Protein AF-A0A661STM2-F1 (afdb_monomer_lite)

Radius of gyration: 22.22 Å; chains: 1; bounding box: 42×50×79 Å

Sequence (139 aa):
MNKKRVSPLTGGNVITIPKNKRSVKMAEFGHASTANYKKTFFEAHPDLEGKVIVHHTVEQQVLTRYPGIVT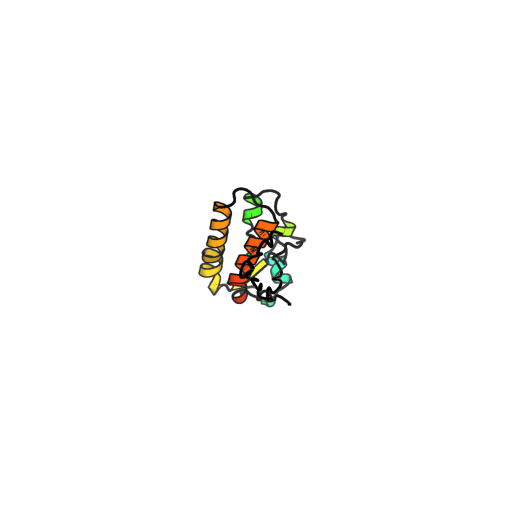EEEMHSLENLRGIPHELNSDLHLSRIRKEWNRFYKENQRVTKDQLLKKATEIDEKYTHLYKPPKEWKL

Structure (mmCIF, N/CA/C/O backbone):
data_AF-A0A661STM2-F1
#
_entry.id   AF-A0A661STM2-F1
#
loop_
_atom_site.group_PDB
_atom_site.id
_atom_site.type_symbol
_atom_site.label_atom_id
_atom_site.label_alt_id
_atom_site.label_comp_id
_atom_site.label_asym_id
_atom_site.label_entity_id
_atom_site.label_seq_id
_atom_site.pdbx_PDB_ins_code
_atom_site.Cartn_x
_atom_site.Cartn_y
_atom_site.Cartn_z
_atom_site.occupancy
_atom_site.B_iso_or_equiv
_atom_site.auth_seq_id
_atom_site.auth_comp_id
_atom_site.auth_asym_id
_atom_site.auth_atom_id
_atom_site.pdbx_PDB_model_num
ATOM 1 N N . MET A 1 1 ? 24.492 35.907 62.590 1.00 45.88 1 MET A N 1
ATOM 2 C CA . MET A 1 1 ? 24.892 36.009 61.166 1.00 45.88 1 MET A CA 1
ATOM 3 C C . MET A 1 1 ? 25.090 34.602 60.606 1.00 45.88 1 MET A C 1
ATOM 5 O O . MET A 1 1 ? 26.166 34.043 60.748 1.00 45.88 1 MET A O 1
ATOM 9 N N . ASN A 1 2 ? 24.047 34.000 60.022 1.00 36.25 2 ASN A N 1
ATOM 10 C CA . ASN A 1 2 ? 24.106 32.643 59.462 1.00 36.25 2 ASN A CA 1
ATOM 11 C C . ASN A 1 2 ? 24.351 32.704 57.951 1.00 36.25 2 ASN A C 1
ATOM 13 O O . ASN A 1 2 ? 23.435 32.993 57.184 1.00 36.25 2 ASN A O 1
ATOM 17 N N . LYS A 1 3 ? 25.578 32.402 57.514 1.00 41.72 3 LYS A N 1
ATOM 18 C CA . LYS A 1 3 ? 25.872 32.125 56.102 1.00 41.72 3 LYS A CA 1
ATOM 19 C C . LYS A 1 3 ? 25.471 30.678 55.804 1.00 41.72 3 LYS A C 1
ATOM 21 O O . LYS A 1 3 ? 26.215 29.754 56.124 1.00 41.72 3 LYS A O 1
ATOM 26 N N . LYS A 1 4 ? 24.292 30.469 55.206 1.00 44.72 4 LYS A N 1
ATOM 27 C CA . LYS A 1 4 ? 23.958 29.184 54.574 1.00 44.72 4 LYS A CA 1
ATOM 28 C C . LYS A 1 4 ? 24.894 28.990 53.377 1.00 44.72 4 LYS A C 1
ATOM 30 O O . LYS A 1 4 ? 24.862 29.779 52.437 1.00 44.72 4 LYS A O 1
ATOM 35 N N . ARG A 1 5 ? 25.739 27.956 53.431 1.00 39.66 5 ARG A N 1
ATOM 36 C CA . ARG A 1 5 ? 26.459 27.439 52.261 1.00 39.66 5 ARG A CA 1
ATOM 37 C C . ARG A 1 5 ? 25.430 26.836 51.310 1.00 39.66 5 ARG A C 1
ATOM 39 O O . ARG A 1 5 ? 24.706 25.920 51.688 1.00 39.66 5 ARG A O 1
ATOM 46 N N . VAL A 1 6 ? 25.372 27.370 50.101 1.00 43.91 6 VAL A N 1
ATOM 47 C CA . VAL A 1 6 ? 24.702 26.750 48.959 1.00 43.91 6 VAL A CA 1
ATOM 48 C C . VAL A 1 6 ? 25.690 25.760 48.348 1.00 43.91 6 VAL A C 1
ATOM 50 O O . VAL A 1 6 ? 26.775 26.150 47.921 1.00 43.91 6 VAL A O 1
ATOM 53 N N . SER A 1 7 ? 25.334 24.480 48.357 1.00 39.53 7 SER A N 1
ATOM 54 C CA . SER A 1 7 ? 26.009 23.444 47.575 1.00 39.53 7 SER A CA 1
ATOM 55 C C . SER A 1 7 ? 25.624 23.620 46.102 1.00 39.53 7 SER A C 1
ATOM 57 O O . SER A 1 7 ? 24.428 23.737 45.826 1.00 39.53 7 SER A O 1
ATOM 59 N N . PRO A 1 8 ? 26.558 23.608 45.138 1.00 40.41 8 PRO A N 1
ATOM 60 C CA . PRO A 1 8 ? 26.187 23.479 43.739 1.00 40.41 8 PRO A CA 1
ATOM 61 C C . PRO A 1 8 ? 25.788 22.022 43.491 1.00 40.41 8 PRO A C 1
ATOM 63 O O . PRO A 1 8 ? 26.616 21.118 43.607 1.00 40.41 8 PRO A O 1
ATOM 66 N N . LEU A 1 9 ? 24.512 21.791 43.178 1.00 41.31 9 LEU A N 1
ATOM 67 C CA . LEU A 1 9 ? 24.078 20.521 42.612 1.00 41.31 9 LEU A CA 1
ATOM 68 C C . LEU A 1 9 ? 24.729 20.364 41.237 1.00 41.31 9 LEU A C 1
ATOM 70 O O . LEU A 1 9 ? 24.606 21.202 40.346 1.00 41.31 9 LEU A O 1
ATOM 74 N N . THR A 1 10 ? 25.470 19.277 41.131 1.00 43.38 10 THR A N 1
ATOM 75 C CA . THR A 1 10 ? 26.183 18.775 39.970 1.00 43.38 10 THR A CA 1
ATOM 76 C C . THR A 1 10 ? 25.251 18.462 38.804 1.00 43.38 10 THR A C 1
ATOM 78 O O . THR A 1 10 ? 24.232 17.802 38.984 1.00 43.38 10 THR A O 1
ATOM 81 N N . GLY A 1 11 ? 25.690 18.845 37.602 1.00 37.81 11 GLY A N 1
ATOM 82 C CA . GLY A 1 11 ? 25.497 18.066 36.379 1.00 37.81 11 GLY A CA 1
ATOM 83 C C . GLY A 1 11 ? 24.059 17.872 35.910 1.00 37.81 11 GLY A C 1
ATOM 84 O O . GLY A 1 11 ? 23.562 16.749 35.890 1.00 37.81 11 GLY A O 1
ATOM 85 N N . GLY A 1 12 ? 23.420 18.941 35.431 1.00 33.31 12 GLY A N 1
ATOM 86 C CA . GLY A 1 12 ? 22.318 18.790 34.486 1.00 33.31 12 GLY A CA 1
ATOM 87 C C . GLY A 1 12 ? 22.856 18.147 33.209 1.00 33.31 12 GLY A C 1
ATOM 88 O O . GLY A 1 12 ? 23.590 18.782 32.455 1.00 33.31 12 GLY A O 1
ATOM 89 N N . ASN A 1 13 ? 22.533 16.874 32.995 1.00 38.31 13 ASN A N 1
ATOM 90 C CA . ASN A 1 13 ? 22.856 16.155 31.773 1.00 38.31 13 ASN A CA 1
ATOM 91 C C . ASN A 1 13 ? 22.047 16.797 30.635 1.00 38.31 13 ASN A C 1
ATOM 93 O O . ASN A 1 13 ? 20.862 16.510 30.460 1.00 38.31 13 ASN A O 1
ATOM 97 N N . VAL A 1 14 ? 22.655 17.734 29.905 1.00 43.16 14 VAL A N 1
ATOM 98 C CA . VAL A 1 14 ? 22.079 18.272 28.673 1.00 43.16 14 VAL A CA 1
ATOM 99 C C . VAL A 1 14 ? 22.146 17.141 27.660 1.00 43.16 14 VAL A C 1
ATOM 101 O O . VAL A 1 14 ? 23.182 16.909 27.043 1.00 43.16 14 VAL A O 1
ATOM 104 N N . ILE A 1 15 ? 21.051 16.395 27.525 1.00 44.66 15 ILE A N 1
ATOM 105 C CA . ILE A 1 15 ? 20.893 15.442 26.431 1.00 44.66 15 ILE A CA 1
ATOM 106 C C . ILE A 1 15 ? 20.836 16.279 25.153 1.00 44.66 15 ILE A C 1
ATOM 108 O O . ILE A 1 15 ? 19.803 16.842 24.792 1.00 44.66 15 ILE A O 1
ATOM 112 N N . THR A 1 16 ? 21.974 16.404 24.482 1.00 43.69 16 THR A N 1
ATOM 113 C CA . THR A 1 16 ? 22.063 16.909 23.119 1.00 43.69 16 THR A CA 1
ATOM 114 C C . THR A 1 16 ? 21.296 15.947 22.219 1.00 43.69 16 THR A C 1
ATOM 116 O O . THR A 1 16 ? 21.785 14.887 21.843 1.00 43.69 16 THR A O 1
ATOM 119 N N . ILE A 1 17 ? 20.054 16.306 21.887 1.00 48.38 17 ILE A N 1
ATOM 120 C CA . ILE A 1 17 ? 19.277 15.610 20.860 1.00 48.38 17 ILE A CA 1
ATOM 121 C C . ILE A 1 17 ? 20.064 15.750 19.547 1.00 48.38 17 ILE A C 1
ATOM 123 O O . ILE A 1 17 ? 20.292 16.883 19.107 1.00 48.38 17 ILE A O 1
ATOM 127 N N . PRO A 1 18 ? 20.512 14.652 18.911 1.00 43.09 18 PRO A N 1
ATOM 128 C CA . PRO A 1 18 ? 21.242 14.746 17.656 1.00 43.09 18 PRO A CA 1
ATOM 129 C C . PRO A 1 18 ? 20.365 15.431 16.598 1.00 43.09 18 PRO A C 1
ATOM 131 O O . PRO A 1 18 ? 19.248 14.997 16.306 1.00 43.09 18 PRO A O 1
ATOM 134 N N . LYS A 1 19 ? 20.886 16.524 16.028 1.00 46.22 19 LYS A N 1
ATOM 135 C CA . LYS A 1 19 ? 20.265 17.348 14.979 1.00 46.22 19 LYS A CA 1
ATOM 136 C C . LYS A 1 19 ? 20.272 16.645 13.616 1.00 46.22 19 LYS A C 1
ATOM 138 O O . LYS A 1 19 ? 20.834 17.161 12.658 1.00 46.22 19 LYS A O 1
ATOM 143 N N . ASN A 1 20 ? 19.674 15.462 13.519 1.00 48.44 20 ASN A N 1
ATOM 144 C CA . ASN A 1 20 ? 19.443 14.843 12.217 1.00 48.44 20 ASN A CA 1
ATOM 145 C C . ASN A 1 20 ? 18.205 13.940 12.213 1.00 48.44 20 ASN A C 1
ATOM 147 O O . ASN A 1 20 ? 18.276 12.752 11.914 1.00 48.44 20 ASN A O 1
ATOM 151 N N . LYS A 1 21 ? 17.041 14.503 12.552 1.00 49.78 21 LYS A N 1
ATOM 152 C CA . LYS A 1 21 ? 15.776 13.922 12.096 1.00 49.78 21 LYS A CA 1
ATOM 153 C C . LYS A 1 21 ? 15.524 14.473 10.699 1.00 49.78 21 LYS A C 1
ATOM 155 O O . LYS A 1 21 ? 15.017 15.582 10.572 1.00 49.78 21 LYS A O 1
ATOM 160 N N . ARG A 1 22 ? 15.892 13.720 9.658 1.00 55.41 22 ARG A N 1
ATOM 161 C CA . ARG A 1 22 ? 15.272 13.932 8.342 1.00 55.41 22 ARG A CA 1
ATOM 162 C C . ARG A 1 22 ? 13.761 13.881 8.572 1.00 55.41 22 ARG A C 1
ATOM 164 O O . ARG A 1 22 ? 13.284 12.931 9.192 1.00 55.41 22 ARG A O 1
ATOM 171 N N . SER A 1 23 ? 13.026 14.908 8.156 1.00 59.19 23 SER A N 1
ATOM 172 C CA . SER A 1 23 ? 11.566 14.860 8.141 1.00 59.19 23 SER A CA 1
ATOM 173 C C . SER A 1 23 ? 11.166 13.787 7.138 1.00 59.19 23 SER A C 1
ATOM 175 O O . SER A 1 23 ? 11.175 14.030 5.933 1.00 59.19 23 SER A O 1
ATOM 177 N N . VAL A 1 24 ? 10.905 12.568 7.610 1.00 63.38 24 VAL A N 1
ATOM 178 C CA . VAL A 1 24 ? 10.411 11.525 6.718 1.00 63.38 24 VAL A CA 1
ATOM 179 C C . VAL A 1 24 ? 9.029 11.955 6.252 1.00 63.38 24 VAL A C 1
ATOM 181 O O . VAL A 1 24 ? 8.141 12.197 7.072 1.00 63.38 24 VAL A O 1
ATOM 184 N N . LYS A 1 25 ? 8.856 12.088 4.934 1.00 81.06 25 LYS A N 1
ATOM 185 C CA . LYS A 1 25 ? 7.533 12.315 4.360 1.00 81.06 25 LYS A CA 1
ATOM 186 C C . LYS A 1 25 ? 6.676 11.087 4.670 1.00 81.06 25 LYS A C 1
ATOM 188 O O . LYS A 1 25 ? 6.985 9.981 4.218 1.00 81.06 25 LYS A O 1
ATOM 193 N N . MET A 1 26 ? 5.626 11.295 5.457 1.00 89.62 26 MET A N 1
ATOM 194 C CA . MET A 1 26 ? 4.678 10.250 5.830 1.00 89.62 26 MET A CA 1
ATOM 195 C C . MET A 1 26 ? 3.956 9.702 4.592 1.00 89.62 26 MET A C 1
ATOM 197 O O . MET A 1 26 ? 3.826 10.392 3.579 1.00 89.62 26 MET A O 1
ATOM 201 N N . ALA A 1 27 ? 3.492 8.453 4.664 1.00 93.69 27 ALA A N 1
ATOM 202 C CA . ALA A 1 27 ? 2.487 7.959 3.737 1.00 93.69 27 ALA A CA 1
ATOM 203 C C . ALA A 1 27 ? 1.232 8.836 3.824 1.00 93.69 27 ALA A C 1
ATOM 205 O O . ALA A 1 27 ? 0.885 9.344 4.891 1.00 93.69 27 ALA A O 1
ATOM 206 N N . GLU A 1 28 ? 0.562 8.995 2.693 1.00 95.81 28 GLU A N 1
ATOM 207 C CA . GLU A 1 28 ? -0.629 9.819 2.550 1.00 95.81 28 GLU A CA 1
ATOM 208 C C . GLU A 1 28 ? -1.642 9.078 1.680 1.00 95.81 28 GLU A C 1
ATOM 210 O O . GLU A 1 28 ? -1.266 8.239 0.856 1.00 95.81 28 GLU A O 1
ATOM 215 N N . PHE A 1 29 ? -2.919 9.380 1.888 1.00 97.50 29 PHE A N 1
ATOM 216 C CA . PHE A 1 29 ? -3.949 9.085 0.905 1.00 97.50 29 PHE A CA 1
ATOM 217 C C . PHE A 1 29 ? -4.075 10.287 -0.023 1.00 97.50 29 PHE A C 1
ATOM 219 O O . PHE A 1 29 ? -3.984 11.430 0.425 1.00 97.50 29 PHE A O 1
ATOM 226 N N . GLY A 1 30 ? -4.303 10.020 -1.299 1.00 97.12 30 GLY A N 1
ATOM 227 C CA . GLY A 1 30 ? -4.790 11.014 -2.243 1.00 97.12 30 GLY A CA 1
ATOM 228 C C . GLY A 1 30 ? -6.216 10.683 -2.647 1.00 97.12 30 GLY A C 1
ATOM 229 O O . GLY A 1 30 ? -7.030 10.256 -1.829 1.00 97.12 30 GLY A O 1
ATOM 230 N N . HIS A 1 31 ? -6.512 10.865 -3.927 1.00 97.81 31 HIS A N 1
ATOM 231 C CA . HIS A 1 31 ? -7.843 10.644 -4.471 1.00 97.81 31 HIS A CA 1
ATOM 232 C C . HIS A 1 31 ? -7.768 9.904 -5.807 1.00 97.81 31 HIS A C 1
ATOM 234 O O . HIS A 1 31 ? -7.084 10.350 -6.728 1.00 97.81 31 HIS A O 1
ATOM 240 N N . ALA A 1 32 ? -8.486 8.787 -5.925 1.00 97.25 32 ALA A N 1
ATOM 241 C CA . ALA A 1 32 ? -8.715 8.104 -7.192 1.00 97.25 32 ALA A CA 1
ATOM 242 C C . ALA A 1 32 ? -10.120 8.378 -7.729 1.00 97.25 32 ALA A C 1
ATOM 244 O O . ALA A 1 32 ? -11.106 8.297 -7.006 1.00 97.25 32 ALA A O 1
ATOM 245 N N . SER A 1 33 ? -10.214 8.592 -9.040 1.00 95.25 33 SER A N 1
ATOM 246 C CA . SER A 1 33 ? -11.484 8.695 -9.770 1.00 95.25 33 SER A CA 1
ATOM 247 C C . SER A 1 33 ? -12.085 7.331 -10.143 1.00 95.25 33 SER A C 1
ATOM 249 O O . SER A 1 33 ? -13.118 7.263 -10.807 1.00 95.25 33 SER A O 1
ATOM 251 N N . THR A 1 34 ? -11.423 6.231 -9.775 1.00 96.19 34 THR A N 1
ATOM 252 C CA . THR A 1 34 ? -11.819 4.864 -10.124 1.00 96.19 34 THR A CA 1
ATOM 253 C C . THR A 1 34 ? -11.369 3.861 -9.067 1.00 96.19 34 THR A C 1
ATOM 255 O O . THR A 1 34 ? -10.288 3.986 -8.495 1.00 96.19 34 THR A O 1
ATOM 258 N N . ALA A 1 35 ? -12.163 2.807 -8.867 1.00 95.62 35 ALA A N 1
ATOM 259 C CA . ALA A 1 35 ? -11.788 1.665 -8.033 1.00 95.62 35 ALA A CA 1
ATOM 260 C C . ALA A 1 35 ? -10.773 0.722 -8.716 1.00 95.62 35 ALA A C 1
ATOM 262 O O . ALA A 1 35 ? -10.196 -0.168 -8.083 1.00 95.62 35 ALA A O 1
ATOM 263 N N . ASN A 1 36 ? -10.519 0.896 -10.021 1.00 97.69 36 ASN A N 1
ATOM 264 C CA . ASN A 1 36 ? -9.518 0.109 -10.736 1.00 97.69 36 ASN A CA 1
ATOM 265 C C . ASN A 1 36 ? -8.101 0.612 -10.421 1.00 97.69 36 ASN A C 1
ATOM 267 O O . ASN A 1 36 ? -7.467 1.298 -11.216 1.00 97.69 36 ASN A O 1
ATOM 271 N N . TYR A 1 37 ? -7.586 0.221 -9.259 1.00 97.81 37 TYR A N 1
ATOM 272 C CA . TYR A 1 37 ? -6.259 0.619 -8.784 1.00 97.81 37 TYR A CA 1
ATOM 273 C C . TYR A 1 37 ? -5.111 0.221 -9.721 1.00 97.81 37 TYR A C 1
ATOM 275 O O . TYR A 1 37 ? -4.107 0.923 -9.792 1.00 97.81 37 TYR A O 1
ATOM 283 N N . LYS A 1 38 ? -5.240 -0.890 -10.462 1.00 98.12 38 LYS A N 1
ATOM 284 C CA . LYS A 1 38 ? -4.231 -1.274 -11.460 1.00 98.12 38 LYS A CA 1
ATOM 285 C C . LYS A 1 38 ? -4.178 -0.253 -12.585 1.00 98.12 38 LYS A C 1
ATOM 287 O O . LYS A 1 38 ? -3.086 0.145 -12.966 1.00 98.12 38 LYS A O 1
ATOM 292 N N . LYS A 1 39 ? -5.342 0.199 -13.062 1.00 97.44 39 LYS A N 1
ATOM 293 C CA . LYS A 1 39 ? -5.430 1.292 -14.033 1.00 97.44 39 LYS A CA 1
ATOM 294 C C . LYS A 1 39 ? -4.785 2.560 -13.469 1.00 97.44 39 LYS A C 1
ATOM 296 O O . LYS A 1 39 ? -3.875 3.071 -14.105 1.00 97.44 39 LYS A O 1
ATOM 301 N N . THR A 1 40 ? -5.152 2.983 -12.253 1.00 97.62 40 THR A N 1
ATOM 302 C CA . THR A 1 40 ? -4.532 4.146 -11.584 1.00 97.62 40 THR A CA 1
ATOM 303 C C . THR A 1 40 ? -3.003 4.047 -11.552 1.00 97.62 40 THR A C 1
ATOM 305 O O . THR A 1 40 ? -2.307 5.008 -11.868 1.00 97.62 40 THR A O 1
ATOM 308 N N . PHE A 1 41 ? -2.462 2.879 -11.191 1.00 98.06 41 PHE A N 1
ATOM 309 C CA . PHE A 1 41 ? -1.018 2.678 -11.091 1.00 98.06 41 PHE A CA 1
ATOM 310 C C . PHE A 1 41 ? -0.323 2.641 -12.457 1.00 98.06 41 PHE A C 1
ATOM 312 O O . PHE A 1 41 ? 0.689 3.312 -12.641 1.00 98.06 41 PHE A O 1
ATOM 319 N N . PHE A 1 42 ? -0.838 1.867 -13.415 1.00 98.00 42 PHE A N 1
ATOM 320 C CA . PHE A 1 42 ? -0.192 1.692 -14.718 1.00 98.00 42 PHE A CA 1
ATOM 321 C C . PHE A 1 42 ? -0.398 2.884 -15.661 1.00 98.00 42 PHE A C 1
ATOM 323 O O . PHE A 1 42 ? 0.431 3.092 -16.535 1.00 98.00 42 PHE A O 1
ATOM 330 N N . GLU A 1 43 ? -1.408 3.734 -15.457 1.00 97.12 43 GLU A N 1
ATOM 331 C CA . GLU A 1 43 ? -1.473 5.039 -16.136 1.00 97.12 43 GLU A CA 1
ATOM 332 C C . GLU A 1 43 ? -0.328 5.966 -15.693 1.00 97.12 43 GLU A C 1
ATOM 334 O O . GLU A 1 43 ? 0.230 6.691 -16.515 1.00 97.12 43 GLU A O 1
ATOM 339 N N . ALA A 1 44 ? 0.062 5.915 -14.414 1.00 96.75 44 ALA A N 1
ATOM 340 C CA . ALA A 1 44 ? 1.186 6.689 -13.883 1.00 96.75 44 ALA A CA 1
ATOM 341 C C . ALA A 1 44 ? 2.558 6.047 -14.168 1.00 96.75 44 ALA A C 1
ATOM 343 O O . ALA A 1 44 ? 3.563 6.752 -14.286 1.00 96.75 44 ALA A O 1
ATOM 344 N N . HIS A 1 45 ? 2.608 4.716 -14.269 1.00 96.75 45 HIS A N 1
ATOM 345 C CA . HIS A 1 45 ? 3.829 3.925 -14.450 1.00 96.75 45 HIS A CA 1
ATOM 346 C C . HIS A 1 45 ? 3.662 2.849 -15.541 1.00 96.75 45 HIS A C 1
ATOM 348 O O . HIS A 1 45 ? 3.735 1.649 -15.246 1.00 96.75 45 HIS A O 1
ATOM 354 N N . PRO A 1 46 ? 3.423 3.243 -16.806 1.00 97.75 46 PRO A N 1
ATOM 355 C CA . PRO A 1 46 ? 3.101 2.303 -17.883 1.00 97.75 46 PRO A CA 1
ATOM 356 C C . PRO A 1 46 ? 4.245 1.333 -18.195 1.00 97.75 46 PRO A C 1
ATOM 358 O O . PRO A 1 46 ? 4.021 0.196 -18.602 1.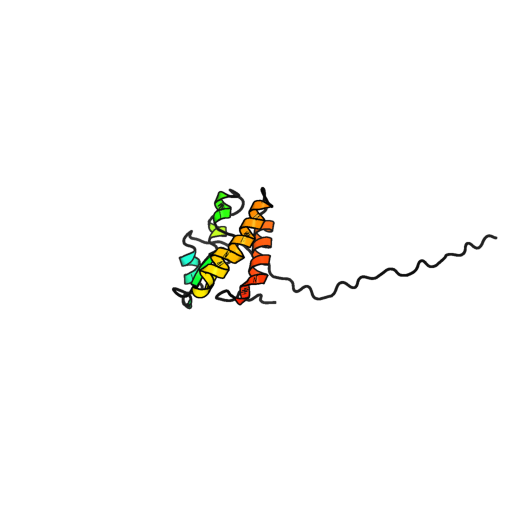00 97.75 46 PRO A O 1
ATOM 361 N N . ASP A 1 47 ? 5.491 1.736 -17.951 1.00 97.69 47 ASP A N 1
ATOM 362 C CA . ASP A 1 47 ? 6.680 0.914 -18.172 1.00 97.69 47 ASP A CA 1
ATOM 363 C C . ASP A 1 47 ? 6.792 -0.284 -17.214 1.00 97.69 47 ASP A C 1
ATOM 365 O O . ASP A 1 47 ? 7.585 -1.197 -17.470 1.00 97.69 47 ASP A O 1
ATOM 369 N N . LEU A 1 48 ? 6.011 -0.302 -16.129 1.00 97.75 48 LEU A N 1
ATOM 370 C CA . LEU A 1 48 ? 5.999 -1.370 -15.129 1.00 97.75 48 LEU A CA 1
ATOM 371 C C . LEU A 1 48 ? 4.909 -2.422 -15.363 1.00 97.75 48 LEU A C 1
ATOM 373 O O . LEU A 1 48 ? 4.875 -3.428 -14.646 1.00 97.75 48 LEU A O 1
ATOM 377 N N . GLU A 1 49 ? 4.033 -2.229 -16.348 1.00 97.69 49 GLU A N 1
ATOM 378 C CA . GLU A 1 49 ? 2.983 -3.196 -16.656 1.00 97.69 49 GLU A CA 1
ATOM 379 C C . GLU A 1 49 ? 3.579 -4.563 -17.035 1.00 97.69 49 GLU A C 1
ATOM 381 O O . GLU A 1 49 ? 4.552 -4.670 -17.782 1.00 97.69 49 GLU A O 1
ATOM 386 N N . GLY A 1 50 ? 3.046 -5.627 -16.426 1.00 97.44 50 GLY A N 1
ATOM 387 C CA . GLY A 1 50 ? 3.559 -6.995 -16.570 1.00 97.44 50 GLY A CA 1
ATOM 388 C C . GLY A 1 50 ? 4.884 -7.290 -15.849 1.00 97.44 50 GLY A C 1
ATOM 389 O O . GLY A 1 50 ? 5.372 -8.415 -15.932 1.00 97.44 50 GLY A O 1
ATOM 390 N N . LYS A 1 51 ? 5.475 -6.316 -15.143 1.00 97.88 51 LYS A N 1
ATOM 391 C CA . LYS A 1 51 ? 6.738 -6.485 -14.394 1.00 97.88 51 LYS A CA 1
ATOM 392 C C . LYS A 1 51 ? 6.541 -6.509 -12.880 1.00 97.88 51 LYS A C 1
ATOM 394 O O . LYS A 1 51 ? 7.408 -6.997 -12.153 1.00 97.88 51 LYS A O 1
ATOM 399 N N . VAL A 1 52 ? 5.420 -5.979 -12.398 1.00 98.31 52 VAL A N 1
ATOM 400 C CA . VAL A 1 52 ? 5.135 -5.829 -10.970 1.00 98.31 52 VAL A CA 1
ATOM 401 C C . VAL A 1 52 ? 3.718 -6.266 -10.616 1.00 98.31 52 VAL A C 1
ATOM 403 O O . VAL A 1 52 ? 2.786 -6.190 -11.417 1.00 98.31 52 VAL A O 1
ATOM 406 N N . ILE A 1 53 ? 3.537 -6.641 -9.355 1.00 97.94 53 ILE A N 1
ATOM 407 C CA . ILE A 1 53 ? 2.235 -6.679 -8.699 1.00 97.94 53 ILE A CA 1
ATOM 408 C C . ILE A 1 53 ? 1.985 -5.318 -8.054 1.00 97.94 53 ILE A C 1
ATOM 410 O O . ILE A 1 53 ? 2.815 -4.827 -7.289 1.00 97.94 53 ILE A O 1
ATOM 414 N N . VAL A 1 54 ? 0.827 -4.724 -8.340 1.00 97.81 54 VAL A N 1
ATOM 415 C CA . VAL A 1 54 ? 0.390 -3.492 -7.677 1.00 97.81 54 VAL A CA 1
ATOM 416 C C . VAL A 1 54 ? -0.090 -3.831 -6.267 1.00 97.81 54 VAL A C 1
ATOM 418 O O . VAL A 1 54 ? -0.997 -4.648 -6.091 1.00 97.81 54 VAL A O 1
ATOM 421 N N . HIS A 1 55 ? 0.534 -3.206 -5.278 1.00 97.31 55 HIS A N 1
ATOM 422 C CA . HIS A 1 55 ? 0.313 -3.405 -3.854 1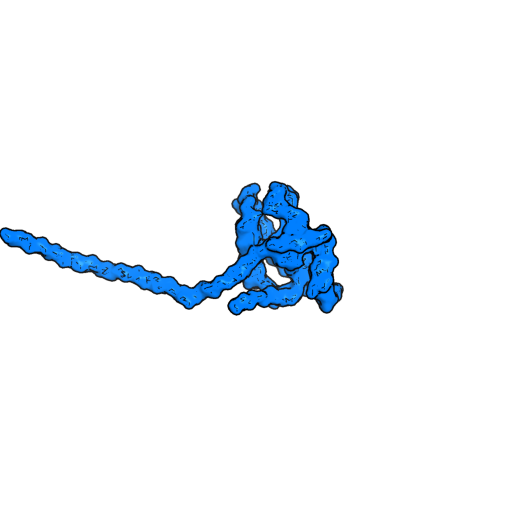.00 97.31 55 HIS A CA 1
ATOM 423 C C . HIS A 1 55 ? -0.226 -2.128 -3.208 1.00 97.31 55 HIS A C 1
ATOM 425 O O . HIS A 1 55 ? 0.301 -1.042 -3.441 1.00 97.31 55 HIS A O 1
ATOM 431 N N . HIS A 1 56 ? -1.239 -2.275 -2.358 1.00 98.00 56 HIS A N 1
ATOM 432 C CA . HIS A 1 56 ? -1.760 -1.204 -1.515 1.00 98.00 56 HIS A CA 1
ATOM 433 C C . HIS A 1 56 ? -0.940 -1.054 -0.237 1.00 98.00 56 HIS A C 1
ATOM 435 O O . HIS A 1 56 ? -0.911 -1.984 0.568 1.00 98.00 56 HIS A O 1
ATOM 441 N N . THR A 1 57 ? -0.332 0.112 -0.008 1.00 95.94 57 THR A N 1
ATOM 442 C CA . THR A 1 57 ? 0.490 0.343 1.188 1.00 95.94 57 THR A CA 1
ATOM 443 C C . THR A 1 57 ? -0.298 0.233 2.475 1.00 95.94 57 THR A C 1
ATOM 445 O O . THR A 1 57 ? 0.114 -0.515 3.356 1.00 95.94 57 THR A O 1
ATOM 448 N N . VAL A 1 58 ? -1.436 0.920 2.575 1.00 98.44 58 VAL A N 1
ATOM 449 C CA . VAL A 1 58 ? -2.507 0.578 3.512 1.00 98.44 58 VAL A CA 1
ATOM 450 C C . VAL A 1 58 ? -3.381 -0.466 2.834 1.00 98.44 58 VAL A C 1
ATOM 452 O O . VAL A 1 58 ? -4.004 -0.167 1.820 1.00 98.44 58 VAL A O 1
ATOM 455 N N . GLU A 1 59 ? -3.426 -1.684 3.379 1.00 98.12 59 GLU A N 1
ATOM 456 C CA . GLU A 1 59 ? -4.084 -2.812 2.713 1.00 98.12 59 GLU A CA 1
ATOM 457 C C . GLU A 1 59 ? -5.594 -2.595 2.522 1.00 98.12 59 GLU A C 1
ATOM 459 O O . GLU A 1 59 ? -6.306 -2.160 3.431 1.00 98.12 59 GLU A O 1
ATOM 464 N N . GLN A 1 60 ? -6.104 -3.034 1.369 1.00 98.00 60 GLN A N 1
ATOM 465 C CA . GLN A 1 60 ? -7.520 -2.955 0.993 1.00 98.00 60 GLN A CA 1
ATOM 466 C C . GLN A 1 60 ? -8.484 -3.523 2.044 1.00 98.00 60 GLN A C 1
ATOM 468 O O . GLN A 1 60 ? -9.604 -3.036 2.194 1.00 98.00 60 GLN A O 1
ATOM 473 N N . GLN A 1 61 ? -8.045 -4.504 2.840 1.00 97.44 61 GLN A N 1
ATOM 474 C CA . GLN A 1 61 ? -8.860 -5.072 3.915 1.00 97.44 61 GLN A CA 1
ATOM 475 C C . GLN A 1 61 ? -9.269 -4.060 4.996 1.00 97.44 61 GLN A C 1
ATOM 477 O O . GLN A 1 61 ? -10.211 -4.334 5.736 1.00 97.44 61 GLN A O 1
ATOM 482 N N . VAL A 1 62 ? -8.637 -2.884 5.077 1.00 98.19 62 VAL A N 1
ATOM 483 C CA . VAL A 1 62 ? -9.072 -1.791 5.961 1.00 98.19 62 VAL A CA 1
ATOM 484 C C . VAL A 1 62 ? -10.519 -1.374 5.698 1.00 98.19 62 VAL A C 1
ATOM 486 O O . VAL A 1 62 ? -11.228 -1.123 6.668 1.00 98.19 62 VAL A O 1
ATOM 489 N N . LEU A 1 63 ? -10.985 -1.388 4.441 1.00 98.19 63 LEU A N 1
ATOM 490 C CA . LEU A 1 63 ? -12.368 -1.023 4.091 1.00 98.19 63 LEU A CA 1
ATOM 491 C C . LEU A 1 63 ? -13.406 -1.879 4.834 1.00 98.19 63 LEU A C 1
ATOM 493 O O . LEU A 1 63 ? -14.476 -1.399 5.195 1.00 98.19 63 LEU A O 1
ATOM 497 N N . THR A 1 64 ? -13.067 -3.142 5.101 1.00 97.81 64 THR A N 1
ATOM 498 C CA . THR A 1 64 ? -13.950 -4.086 5.806 1.00 97.81 64 THR A CA 1
ATOM 499 C C . THR A 1 64 ? -13.629 -4.194 7.294 1.00 97.81 64 THR A C 1
ATOM 501 O O . THR A 1 64 ? -14.537 -4.320 8.111 1.00 97.81 64 THR A O 1
ATOM 504 N N . ARG A 1 65 ? -12.346 -4.127 7.676 1.00 97.56 65 ARG A N 1
ATOM 505 C CA . ARG A 1 65 ? -11.906 -4.242 9.077 1.00 97.56 65 ARG A CA 1
ATOM 506 C C . ARG A 1 65 ? -12.226 -3.010 9.911 1.00 97.56 65 ARG A C 1
ATOM 508 O O . ARG A 1 65 ? -12.513 -3.153 11.096 1.00 97.56 65 ARG A O 1
ATOM 515 N N . TYR A 1 66 ? -12.160 -1.825 9.308 1.00 97.69 66 TYR A N 1
ATOM 516 C CA . TYR A 1 66 ? -12.409 -0.545 9.968 1.00 97.69 66 TYR A CA 1
ATOM 517 C C . TYR A 1 66 ? -13.329 0.323 9.096 1.00 97.69 66 TYR A C 1
ATOM 519 O O . TYR A 1 66 ? -12.870 1.299 8.492 1.00 97.69 66 TYR A O 1
ATOM 527 N N . PRO A 1 67 ? -14.623 -0.035 8.994 1.00 97.81 67 PRO A N 1
ATOM 528 C CA . PRO A 1 67 ? -15.554 0.649 8.106 1.00 97.81 67 PRO A CA 1
ATOM 529 C C . PRO A 1 67 ? -15.612 2.155 8.383 1.00 97.81 67 PRO A C 1
ATOM 531 O O . PRO A 1 67 ? -15.701 2.580 9.535 1.00 97.81 67 PRO A O 1
ATOM 534 N N . GLY A 1 68 ? -15.558 2.960 7.321 1.00 97.31 68 GLY A N 1
ATOM 535 C CA . GLY A 1 68 ? -15.659 4.422 7.394 1.00 97.31 68 GLY A CA 1
ATOM 536 C C . GLY A 1 68 ? -14.372 5.166 7.767 1.00 97.31 68 GLY A C 1
ATOM 537 O O . GLY A 1 68 ? -14.381 6.393 7.774 1.00 97.31 68 GLY A O 1
ATOM 538 N N . ILE A 1 69 ? -13.260 4.473 8.052 1.00 98.12 69 ILE A N 1
ATOM 539 C CA . ILE A 1 69 ? -11.974 5.139 8.339 1.00 98.12 69 ILE A CA 1
ATOM 540 C C . ILE A 1 69 ? -11.262 5.601 7.063 1.00 98.12 69 ILE A C 1
ATOM 542 O O . ILE A 1 69 ? -10.592 6.631 7.085 1.00 98.12 69 ILE A O 1
ATOM 546 N N . VAL A 1 70 ? -11.391 4.852 5.968 1.00 98.38 70 VAL A N 1
ATOM 547 C CA . VAL A 1 70 ? -10.782 5.145 4.661 1.00 98.38 70 VAL A CA 1
ATOM 548 C C . VAL A 1 70 ? -11.864 4.992 3.597 1.00 98.38 70 VAL A C 1
ATOM 550 O O . VAL A 1 70 ? -12.651 4.046 3.680 1.00 98.38 70 VAL A O 1
ATOM 553 N N . THR A 1 71 ? -11.931 5.910 2.632 1.00 98.38 71 THR A N 1
ATOM 554 C CA . THR A 1 71 ? -12.876 5.803 1.505 1.00 98.38 71 THR A CA 1
ATOM 555 C C . THR A 1 71 ? -12.322 4.912 0.390 1.00 98.38 71 THR A C 1
ATOM 557 O O . THR A 1 71 ? -11.135 4.578 0.377 1.00 98.38 71 THR A O 1
ATOM 560 N N . GLU A 1 72 ? -13.158 4.504 -0.568 1.00 98.00 72 GLU A N 1
ATOM 561 C CA . GLU A 1 72 ? -12.671 3.746 -1.729 1.00 98.00 72 GLU A CA 1
ATOM 562 C C . GLU A 1 72 ? -11.714 4.587 -2.586 1.00 98.00 72 GLU A C 1
ATOM 564 O O . GLU A 1 72 ? -10.674 4.096 -3.024 1.00 98.00 72 GLU A O 1
ATOM 569 N N . GLU A 1 73 ? -12.005 5.875 -2.763 1.00 98.44 73 GLU A N 1
ATOM 570 C CA . GLU A 1 73 ? -11.172 6.801 -3.530 1.00 98.44 73 GLU A CA 1
ATOM 571 C C . GLU A 1 73 ? -9.788 6.982 -2.897 1.00 98.44 73 GLU A C 1
ATOM 573 O O . GLU A 1 73 ? -8.786 7.014 -3.610 1.00 98.44 73 GLU A O 1
ATOM 578 N N . GLU A 1 74 ? -9.718 7.059 -1.566 1.00 98.56 74 GLU A N 1
ATOM 579 C CA . GLU A 1 74 ? -8.453 7.072 -0.824 1.00 98.56 74 GLU A CA 1
ATOM 580 C C . GLU A 1 74 ? -7.720 5.735 -0.959 1.00 98.56 74 GLU A C 1
ATOM 582 O O . GLU A 1 74 ? -6.517 5.695 -1.218 1.00 98.56 74 GLU A O 1
ATOM 587 N N . MET A 1 75 ? -8.445 4.621 -0.812 1.00 98.56 75 MET A N 1
ATOM 588 C CA . MET A 1 75 ? -7.866 3.284 -0.884 1.00 98.56 75 MET A CA 1
ATOM 589 C C . MET A 1 75 ? -7.192 3.036 -2.235 1.00 98.56 75 MET A C 1
ATOM 591 O O . MET A 1 75 ? -6.110 2.455 -2.280 1.00 98.56 75 MET A O 1
ATOM 595 N N . HIS A 1 76 ? -7.804 3.482 -3.329 1.00 98.31 76 HIS A N 1
ATOM 596 C CA . HIS A 1 76 ? -7.325 3.245 -4.690 1.00 98.31 76 HIS A CA 1
ATOM 597 C C . HIS A 1 76 ? -6.437 4.367 -5.255 1.00 98.31 76 HIS A C 1
ATOM 599 O O . HIS A 1 76 ? -6.060 4.293 -6.428 1.00 98.31 76 HIS A O 1
ATOM 605 N N . SER A 1 77 ? -6.089 5.378 -4.450 1.00 98.25 77 SER A N 1
ATOM 606 C CA . SER A 1 77 ? -5.252 6.508 -4.868 1.00 98.25 77 SER A CA 1
ATOM 607 C C . SER A 1 77 ? -3.813 6.090 -5.174 1.00 98.25 77 SER A C 1
ATOM 609 O O . SER A 1 77 ? -3.277 5.180 -4.544 1.00 98.25 77 SER A O 1
ATOM 611 N N . LEU A 1 78 ? -3.159 6.779 -6.115 1.00 97.62 78 LEU A N 1
ATOM 612 C CA . LEU A 1 78 ? -1.785 6.474 -6.533 1.00 97.62 78 LEU A CA 1
ATOM 613 C C . LEU A 1 78 ? -0.791 6.502 -5.357 1.00 97.62 78 LEU A C 1
ATOM 615 O O . LEU A 1 78 ? 0.106 5.667 -5.264 1.00 97.62 78 LEU A O 1
ATOM 619 N N . GLU A 1 79 ? -0.979 7.426 -4.419 1.00 96.81 79 GLU A N 1
ATOM 620 C CA . GLU A 1 79 ? -0.168 7.606 -3.212 1.00 96.81 79 GLU A CA 1
ATOM 621 C C . GLU A 1 79 ? -0.189 6.368 -2.307 1.00 96.81 79 GLU A C 1
ATOM 623 O O . GLU A 1 79 ? 0.816 6.067 -1.645 1.00 96.81 79 GLU A O 1
ATOM 628 N N . ASN A 1 80 ? -1.288 5.608 -2.341 1.00 97.81 80 ASN A N 1
ATOM 629 C CA . ASN A 1 80 ? -1.446 4.356 -1.616 1.00 97.81 80 ASN A CA 1
ATOM 630 C C . ASN A 1 80 ? -1.001 3.113 -2.419 1.00 97.81 80 ASN A C 1
ATOM 632 O O . ASN A 1 80 ? -1.205 1.994 -1.953 1.00 97.81 80 ASN A O 1
ATOM 636 N N . LEU A 1 81 ? -0.389 3.263 -3.602 1.00 97.62 81 LEU A N 1
ATOM 637 C CA . LEU A 1 81 ? 0.012 2.141 -4.464 1.00 97.62 81 LEU A CA 1
ATOM 638 C C . LEU A 1 81 ? 1.532 2.041 -4.652 1.00 97.62 81 LEU A C 1
ATOM 640 O O . LEU A 1 81 ? 2.237 3.038 -4.806 1.00 97.62 81 LEU A O 1
ATOM 644 N N . ARG A 1 82 ? 2.058 0.814 -4.670 1.00 96.94 82 ARG A N 1
ATOM 645 C CA . ARG A 1 82 ? 3.468 0.492 -4.962 1.00 96.94 82 ARG A CA 1
ATOM 646 C C . ARG A 1 82 ? 3.543 -0.667 -5.945 1.00 96.94 82 ARG A C 1
ATOM 648 O O . ARG A 1 82 ? 2.730 -1.584 -5.873 1.00 96.94 82 ARG A O 1
ATOM 655 N N . GLY A 1 83 ? 4.550 -0.678 -6.811 1.00 97.81 83 GLY A N 1
ATOM 656 C CA . GLY A 1 83 ? 4.880 -1.858 -7.604 1.00 97.81 83 GLY A CA 1
ATOM 657 C C . GLY A 1 83 ? 5.858 -2.753 -6.848 1.00 97.81 83 GLY A C 1
ATOM 658 O O . GLY A 1 83 ? 6.944 -2.312 -6.477 1.00 97.81 83 GLY A O 1
ATOM 659 N N . ILE A 1 84 ? 5.494 -4.015 -6.632 1.00 97.69 84 ILE A N 1
ATOM 660 C CA . ILE A 1 84 ? 6.392 -5.050 -6.108 1.00 97.69 84 ILE A CA 1
ATOM 661 C C . ILE A 1 84 ? 6.817 -5.948 -7.276 1.00 97.69 84 ILE A C 1
ATOM 663 O O . ILE A 1 84 ? 5.934 -6.536 -7.905 1.00 97.69 84 ILE A O 1
ATOM 667 N N . PRO A 1 85 ? 8.123 -6.085 -7.579 1.00 98.06 85 PRO A N 1
ATOM 668 C CA . PRO A 1 85 ? 8.598 -6.995 -8.621 1.00 98.06 85 PRO A CA 1
ATOM 669 C C . PRO A 1 85 ? 8.042 -8.413 -8.455 1.00 98.06 85 PRO A C 1
ATOM 671 O O . PRO A 1 85 ? 7.927 -8.910 -7.329 1.00 98.06 85 PRO A O 1
ATOM 674 N N . HIS A 1 86 ? 7.677 -9.066 -9.561 1.00 97.44 86 HIS A N 1
ATOM 675 C CA . HIS A 1 86 ? 7.031 -10.384 -9.527 1.00 97.44 86 HIS A CA 1
ATOM 676 C C . HIS A 1 86 ? 7.838 -11.428 -8.747 1.00 97.44 86 HIS A C 1
ATOM 678 O O . HIS A 1 86 ? 7.266 -12.190 -7.964 1.00 97.44 86 HIS A O 1
ATOM 684 N N . GLU A 1 87 ? 9.159 -11.420 -8.898 1.00 97.25 87 GLU A N 1
ATOM 685 C CA . GLU A 1 87 ? 10.096 -12.308 -8.215 1.00 97.25 87 GLU A CA 1
ATOM 686 C C . GLU A 1 87 ? 10.092 -12.139 -6.686 1.00 97.25 87 GLU A C 1
ATOM 688 O O . GLU A 1 87 ? 10.426 -13.072 -5.958 1.00 97.25 87 GLU A O 1
ATOM 693 N N . LEU A 1 88 ? 9.648 -10.981 -6.182 1.00 97.25 88 LEU A N 1
ATOM 694 C CA . LEU A 1 88 ? 9.546 -10.693 -4.751 1.00 97.25 88 LEU A CA 1
ATOM 695 C C . LEU A 1 88 ? 8.139 -10.918 -4.186 1.00 97.25 88 LEU A C 1
ATOM 697 O O . LEU A 1 88 ? 7.957 -10.811 -2.974 1.00 97.25 88 LEU A O 1
ATOM 701 N N . ASN A 1 89 ? 7.135 -11.249 -5.006 1.00 94.75 89 ASN A N 1
ATOM 702 C CA . ASN A 1 89 ? 5.742 -11.333 -4.555 1.00 94.75 89 ASN A CA 1
ATOM 703 C C . ASN A 1 89 ? 5.558 -12.304 -3.371 1.00 94.75 89 ASN A C 1
ATOM 705 O O . ASN A 1 89 ? 4.936 -11.957 -2.368 1.00 94.75 89 ASN A O 1
ATOM 709 N N . SER A 1 90 ? 6.136 -13.507 -3.441 1.00 95.50 90 SER A N 1
ATOM 710 C CA . SER A 1 90 ? 5.961 -14.501 -2.373 1.00 95.50 90 SER A CA 1
ATOM 711 C C . SER A 1 90 ? 6.632 -14.088 -1.058 1.00 95.50 90 SER A C 1
ATOM 713 O O . SER A 1 90 ? 6.039 -14.229 0.011 1.00 95.50 90 SER A O 1
ATOM 715 N N . ASP A 1 91 ? 7.870 -13.595 -1.114 1.00 96.94 91 ASP A N 1
ATOM 716 C CA . ASP A 1 91 ? 8.643 -13.270 0.091 1.00 96.94 91 ASP A CA 1
ATOM 717 C C . ASP A 1 91 ? 8.251 -11.907 0.680 1.00 96.94 91 ASP A C 1
ATOM 719 O O . ASP A 1 91 ? 8.022 -11.777 1.885 1.00 96.94 91 ASP A O 1
ATOM 723 N N . LEU A 1 92 ? 8.114 -10.883 -0.162 1.00 95.44 92 LEU A N 1
ATOM 724 C CA . LEU A 1 92 ? 7.848 -9.523 0.290 1.00 95.44 92 LEU A CA 1
ATOM 725 C C . LEU A 1 92 ? 6.355 -9.283 0.530 1.00 95.44 92 LEU A C 1
ATOM 727 O O . LEU A 1 92 ? 5.960 -9.006 1.663 1.00 95.44 92 LEU A O 1
ATOM 731 N N . HIS A 1 93 ? 5.530 -9.413 -0.512 1.00 93.06 93 HIS A N 1
ATOM 732 C CA . HIS A 1 93 ? 4.107 -9.066 -0.458 1.00 93.06 93 HIS A CA 1
ATOM 733 C C . HIS A 1 93 ? 3.315 -10.054 0.407 1.00 93.06 93 HIS A C 1
ATOM 735 O O . HIS A 1 93 ? 2.690 -9.659 1.391 1.00 93.06 93 HIS A O 1
ATOM 741 N N . LEU A 1 94 ? 3.392 -11.349 0.088 1.00 94.62 94 LEU A N 1
ATOM 742 C CA . LEU A 1 94 ? 2.571 -12.381 0.731 1.00 94.62 94 LEU A CA 1
ATOM 743 C C . LEU A 1 94 ? 3.097 -12.834 2.104 1.00 94.62 94 LEU A C 1
ATOM 745 O O . LEU A 1 94 ? 2.358 -13.468 2.857 1.00 94.62 94 LEU A O 1
ATOM 749 N N . SER A 1 95 ? 4.344 -12.500 2.461 1.00 96.94 95 SER A N 1
ATOM 750 C CA . SER A 1 95 ? 4.958 -12.895 3.737 1.00 96.94 95 SER A CA 1
ATOM 751 C C . SER A 1 95 ? 5.342 -11.696 4.603 1.00 96.94 95 SER A C 1
ATOM 753 O O . SER A 1 95 ? 4.670 -11.447 5.605 1.00 96.94 95 SER A O 1
ATOM 755 N N . ARG A 1 96 ? 6.406 -10.950 4.277 1.00 98.00 96 ARG A N 1
ATOM 756 C CA . ARG A 1 96 ? 6.956 -9.917 5.181 1.00 98.00 96 ARG A CA 1
ATOM 757 C C . ARG A 1 96 ? 5.967 -8.781 5.451 1.00 98.00 96 ARG A C 1
ATOM 759 O O . ARG A 1 96 ? 5.656 -8.517 6.613 1.00 98.00 96 ARG A O 1
ATOM 766 N N . ILE A 1 97 ? 5.424 -8.168 4.399 1.00 97.62 97 ILE A N 1
ATOM 767 C CA . ILE A 1 97 ? 4.438 -7.083 4.513 1.00 97.62 97 ILE A CA 1
ATOM 768 C C . ILE A 1 97 ? 3.157 -7.600 5.173 1.00 97.62 97 ILE A C 1
ATOM 770 O O . ILE A 1 97 ? 2.663 -7.011 6.137 1.00 97.62 97 ILE A O 1
ATOM 774 N N . ARG A 1 98 ? 2.666 -8.766 4.735 1.00 97.38 98 ARG A N 1
ATOM 775 C CA . ARG A 1 98 ? 1.465 -9.386 5.305 1.00 97.38 98 ARG A CA 1
ATOM 776 C C . ARG A 1 98 ? 1.590 -9.642 6.814 1.00 97.38 98 ARG A C 1
ATOM 778 O O . ARG A 1 98 ? 0.627 -9.441 7.554 1.00 97.38 98 ARG A O 1
ATOM 785 N N . LYS A 1 99 ? 2.764 -10.068 7.296 1.00 98.31 99 LYS A N 1
ATOM 786 C CA . LYS A 1 99 ? 3.047 -10.274 8.731 1.00 98.31 99 LYS A CA 1
ATOM 787 C C . LYS A 1 99 ? 3.038 -8.963 9.518 1.00 98.31 99 LYS A C 1
ATOM 789 O O . LYS A 1 99 ? 2.497 -8.937 10.623 1.00 98.31 99 LYS A O 1
ATOM 794 N N . GLU A 1 100 ? 3.593 -7.887 8.962 1.00 98.44 100 GLU A N 1
ATOM 795 C CA . GLU A 1 100 ? 3.570 -6.553 9.578 1.00 98.44 100 GLU A CA 1
ATOM 796 C C . GLU A 1 100 ? 2.135 -6.049 9.787 1.00 98.44 100 GLU A C 1
ATOM 798 O O . GLU A 1 100 ? 1.794 -5.604 10.887 1.00 98.44 100 GLU A O 1
ATOM 803 N N . TRP A 1 101 ? 1.282 -6.181 8.770 1.00 98.50 101 TRP A N 1
ATOM 804 C CA . TRP A 1 101 ? -0.123 -5.793 8.865 1.00 98.50 101 TRP A CA 1
ATOM 805 C C . TRP A 1 101 ? -0.941 -6.709 9.774 1.00 98.50 101 TRP A C 1
ATOM 807 O O . TRP A 1 101 ? -1.711 -6.227 10.601 1.00 98.50 101 TRP A O 1
ATOM 817 N N . ASN A 1 102 ? -0.734 -8.028 9.706 1.00 98.38 102 ASN A N 1
ATOM 818 C CA . ASN A 1 102 ? -1.389 -8.972 10.618 1.00 98.38 102 ASN A CA 1
ATOM 819 C C . ASN A 1 102 ? -1.114 -8.651 12.088 1.00 98.38 102 ASN A C 1
ATOM 821 O O . ASN A 1 102 ? -2.034 -8.696 12.905 1.00 98.38 102 ASN A O 1
ATOM 825 N N . ARG A 1 103 ? 0.138 -8.318 12.426 1.00 98.56 103 ARG A N 1
ATOM 826 C CA . ARG A 1 103 ? 0.497 -7.894 13.781 1.00 98.56 103 ARG A CA 1
ATOM 827 C C . ARG A 1 103 ? -0.230 -6.605 14.162 1.00 98.56 103 ARG A C 1
ATOM 829 O O . ARG A 1 103 ? -0.875 -6.574 15.204 1.00 98.56 103 ARG A O 1
ATOM 836 N N . PHE A 1 104 ? -0.206 -5.600 13.286 1.00 98.56 104 PHE A N 1
ATOM 837 C CA . PHE A 1 104 ? -0.904 -4.337 13.517 1.00 98.56 104 PHE A CA 1
ATOM 838 C C . PHE A 1 104 ? -2.405 -4.546 13.782 1.00 98.56 104 PHE A C 1
ATOM 840 O O . PHE A 1 104 ? -2.919 -4.050 14.781 1.00 98.56 104 PHE A O 1
ATOM 847 N N . TYR A 1 105 ? -3.104 -5.338 12.965 1.00 98.31 105 TYR A N 1
ATOM 848 C CA . TYR A 1 105 ? -4.535 -5.595 13.169 1.00 98.31 105 TYR A CA 1
ATOM 849 C C . TYR A 1 105 ? -4.841 -6.392 14.437 1.00 98.31 105 TYR A C 1
ATOM 851 O O . TYR A 1 105 ? -5.872 -6.165 15.063 1.00 98.31 105 TYR A O 1
ATOM 859 N N . LYS A 1 106 ? -3.959 -7.316 14.840 1.00 97.94 106 LYS A N 1
ATOM 860 C CA . LYS A 1 106 ? -4.120 -8.074 16.090 1.00 97.94 106 LYS A CA 1
ATOM 861 C C . LYS A 1 106 ? -4.040 -7.163 17.318 1.00 97.94 106 LYS A C 1
ATOM 863 O O . LYS A 1 106 ? -4.746 -7.390 18.296 1.00 97.94 106 LYS A O 1
ATOM 868 N N . GLU A 1 107 ? -3.171 -6.161 17.266 1.00 97.81 107 GLU A N 1
ATOM 869 C CA . GLU A 1 107 ? -2.894 -5.249 18.378 1.00 97.81 107 GLU A CA 1
ATOM 870 C C . GLU A 1 107 ? -3.868 -4.062 18.437 1.00 97.81 107 GLU A C 1
ATOM 872 O O . GLU A 1 107 ? -4.005 -3.440 19.487 1.00 97.81 107 GLU A O 1
ATOM 877 N N . ASN A 1 108 ? -4.574 -3.756 17.342 1.00 97.62 108 ASN A N 1
ATOM 878 C CA . ASN A 1 108 ? -5.396 -2.552 17.229 1.00 97.62 108 ASN A CA 1
ATOM 879 C C . ASN A 1 108 ? -6.831 -2.884 16.798 1.00 97.62 108 ASN A C 1
ATOM 881 O O . ASN A 1 108 ? -7.144 -2.968 15.613 1.00 97.62 108 ASN A O 1
ATOM 885 N N . GLN A 1 109 ? -7.741 -3.025 17.764 1.00 95.44 109 GLN A N 1
ATOM 886 C CA . GLN A 1 109 ? -9.170 -3.252 17.483 1.00 95.44 109 GLN A CA 1
ATOM 887 C C . GLN A 1 109 ? -9.887 -1.995 16.966 1.00 95.44 109 GLN A C 1
ATOM 889 O O . GLN A 1 109 ? -10.915 -2.090 16.302 1.00 95.44 109 GLN A O 1
ATOM 894 N N . ARG A 1 110 ? -9.346 -0.812 17.270 1.00 96.44 110 ARG A N 1
ATOM 895 C CA . ARG A 1 110 ? -9.785 0.486 16.754 1.00 96.44 110 ARG A CA 1
ATOM 896 C C . ARG A 1 110 ? -8.558 1.233 16.264 1.00 96.44 110 ARG A C 1
ATOM 898 O O . ARG A 1 110 ? -7.520 1.177 16.920 1.00 96.44 110 ARG A O 1
ATOM 905 N N . VAL A 1 111 ? -8.690 1.911 15.132 1.00 97.62 111 VAL A N 1
ATOM 906 C CA . VAL A 1 111 ? -7.597 2.663 14.514 1.00 97.62 111 VAL A CA 1
ATOM 907 C C . VAL A 1 111 ? -8.092 4.015 14.035 1.00 97.62 111 VAL A C 1
ATOM 909 O O . VAL A 1 111 ? -9.253 4.163 13.656 1.00 97.62 111 VAL A O 1
ATOM 912 N N . THR A 1 112 ? -7.196 4.992 14.019 1.00 98.19 112 THR A N 1
ATOM 913 C CA . THR A 1 112 ? -7.372 6.233 13.268 1.00 98.19 112 THR A CA 1
ATOM 914 C C . THR A 1 112 ? -6.705 6.124 11.899 1.00 98.19 112 THR A C 1
ATOM 916 O O . THR A 1 112 ? -5.825 5.287 11.674 1.00 98.19 112 THR A O 1
ATOM 919 N N . LYS A 1 113 ? -7.089 7.018 10.984 1.00 98.00 113 LYS A N 1
ATOM 920 C CA . LYS A 1 113 ? -6.432 7.170 9.681 1.00 98.00 113 LYS A CA 1
ATOM 921 C C . LYS A 1 113 ? -4.922 7.411 9.833 1.00 98.00 113 LYS A C 1
ATOM 923 O O . LYS A 1 113 ? -4.128 6.747 9.175 1.00 98.00 113 LYS A O 1
ATOM 928 N N . ASP A 1 114 ? -4.521 8.250 10.787 1.00 97.56 114 ASP A N 1
ATOM 929 C CA . ASP A 1 114 ? -3.108 8.539 11.069 1.00 97.56 114 ASP A CA 1
ATOM 930 C C . ASP A 1 114 ? -2.320 7.306 11.522 1.00 97.56 114 ASP A C 1
ATOM 932 O O . ASP A 1 114 ? -1.157 7.147 11.157 1.00 97.56 114 ASP A O 1
ATOM 936 N N . GLN A 1 115 ? -2.931 6.401 12.294 1.00 98.25 115 GLN A N 1
ATOM 937 C CA . GLN A 1 115 ? -2.271 5.158 12.705 1.00 98.25 115 GLN A CA 1
ATOM 938 C C . GLN A 1 115 ? -2.039 4.219 11.516 1.00 98.25 115 GLN A C 1
ATOM 940 O O . GLN A 1 115 ? -0.984 3.588 11.440 1.00 98.25 115 GLN A O 1
ATOM 945 N N . LEU A 1 116 ? -2.985 4.159 10.573 1.00 98.56 116 LEU A N 1
ATOM 946 C CA . LEU A 1 116 ? -2.824 3.408 9.326 1.00 98.56 116 LEU A CA 1
ATOM 947 C C . LEU A 1 116 ? -1.700 3.993 8.468 1.00 98.56 116 LEU A C 1
ATOM 949 O O . LEU A 1 116 ? -0.818 3.254 8.036 1.00 98.56 116 LEU A O 1
ATOM 953 N N . LEU A 1 117 ? -1.693 5.314 8.277 1.00 98.19 117 LEU A N 1
ATOM 954 C CA . LEU A 1 117 ? -0.657 6.005 7.509 1.00 98.19 117 LEU A CA 1
ATOM 955 C C . LEU A 1 117 ? 0.716 5.874 8.168 1.00 98.19 117 LEU A C 1
ATOM 957 O O . LEU A 1 117 ? 1.694 5.573 7.492 1.00 98.19 117 LEU A O 1
ATOM 961 N N . LYS A 1 118 ? 0.801 5.993 9.496 1.00 97.50 118 LYS A N 1
ATOM 962 C CA . LYS A 1 118 ? 2.042 5.740 10.235 1.00 97.50 118 LYS A CA 1
ATOM 963 C C . LYS A 1 118 ? 2.537 4.316 10.024 1.00 97.50 118 LYS A C 1
ATOM 965 O O . LYS A 1 118 ? 3.727 4.123 9.783 1.00 97.50 118 LYS A O 1
ATOM 970 N N . LYS A 1 119 ? 1.642 3.324 10.067 1.00 98.00 119 LYS A N 1
ATOM 971 C CA . LYS A 1 119 ? 2.025 1.936 9.812 1.00 98.00 119 LYS A CA 1
ATOM 972 C C . LYS A 1 119 ? 2.521 1.732 8.380 1.00 98.00 119 LYS A C 1
ATOM 974 O O . LYS A 1 119 ? 3.532 1.060 8.183 1.00 98.00 119 LYS A O 1
ATOM 979 N N . ALA A 1 120 ? 1.849 2.333 7.402 1.00 97.44 120 ALA A N 1
ATOM 980 C CA . ALA A 1 120 ? 2.284 2.320 6.011 1.00 97.44 120 ALA A CA 1
ATOM 981 C C . ALA A 1 120 ? 3.660 2.983 5.838 1.00 97.44 120 ALA A C 1
ATOM 983 O O . ALA A 1 120 ? 4.513 2.405 5.171 1.00 97.44 120 ALA A O 1
ATOM 984 N N . THR A 1 121 ? 3.926 4.121 6.496 1.00 95.75 121 THR A N 1
ATOM 985 C CA . THR A 1 121 ? 5.254 4.761 6.499 1.00 95.75 121 THR A CA 1
ATOM 986 C C . THR A 1 121 ? 6.329 3.812 7.022 1.00 95.75 121 THR A C 1
ATOM 988 O O . THR A 1 121 ? 7.346 3.639 6.364 1.00 95.75 121 THR A O 1
ATOM 991 N N . GLU A 1 122 ? 6.104 3.151 8.162 1.00 95.88 122 GLU A N 1
ATOM 992 C CA . GLU A 1 122 ? 7.075 2.208 8.741 1.00 95.88 122 GLU A CA 1
ATOM 993 C C . GLU A 1 122 ? 7.394 1.033 7.801 1.00 95.88 122 GLU A C 1
ATOM 995 O O . GLU A 1 122 ? 8.520 0.537 7.776 1.00 95.88 122 GLU A O 1
ATOM 1000 N N . ILE A 1 123 ? 6.399 0.544 7.053 1.00 96.19 123 ILE A N 1
ATOM 1001 C CA . ILE A 1 123 ? 6.577 -0.533 6.069 1.00 96.19 123 ILE A CA 1
ATOM 1002 C C . ILE A 1 123 ? 7.316 -0.005 4.832 1.00 96.19 123 ILE A C 1
ATOM 1004 O O . ILE A 1 123 ? 8.268 -0.642 4.379 1.00 96.19 123 ILE A O 1
ATOM 1008 N N . ASP A 1 124 ? 6.927 1.162 4.314 1.00 94.06 124 ASP A N 1
ATOM 1009 C CA . ASP A 1 124 ? 7.600 1.827 3.194 1.00 94.06 124 ASP A CA 1
ATOM 1010 C C . ASP A 1 124 ? 9.076 2.099 3.518 1.00 94.06 124 ASP A C 1
ATOM 1012 O O . ASP A 1 124 ? 9.945 1.766 2.722 1.00 94.06 124 ASP A O 1
ATOM 1016 N N . GLU A 1 125 ? 9.397 2.629 4.700 1.00 92.62 125 GLU A N 1
ATOM 1017 C CA . GLU A 1 125 ? 10.782 2.860 5.139 1.00 92.62 125 GLU A CA 1
ATOM 1018 C C . GLU A 1 125 ? 11.623 1.578 5.109 1.00 92.62 125 GLU A C 1
ATOM 1020 O O . GLU A 1 125 ? 12.779 1.594 4.679 1.00 92.62 125 GLU A O 1
ATOM 1025 N N . LYS A 1 126 ? 11.034 0.452 5.525 1.00 94.12 126 LYS A N 1
ATOM 1026 C CA . LYS A 1 126 ? 11.710 -0.849 5.545 1.00 94.12 126 LYS A CA 1
ATOM 1027 C C . LYS A 1 126 ? 11.939 -1.422 4.152 1.00 94.12 126 LYS A C 1
ATOM 1029 O O . LYS A 1 126 ? 12.943 -2.102 3.961 1.00 94.12 126 LYS A O 1
ATOM 1034 N N . TYR A 1 127 ? 11.026 -1.203 3.205 1.00 94.81 127 TYR A N 1
ATOM 1035 C CA . TYR A 1 127 ? 10.990 -1.976 1.958 1.00 94.81 127 TYR A CA 1
ATOM 1036 C C . TYR A 1 127 ? 10.998 -1.149 0.669 1.00 94.81 127 TYR A C 1
ATOM 1038 O O . TYR A 1 127 ? 11.066 -1.740 -0.403 1.00 94.81 127 TYR A O 1
ATOM 1046 N N . THR A 1 128 ? 11.006 0.187 0.727 1.00 91.38 128 THR A N 1
ATOM 1047 C CA . THR A 1 128 ? 10.932 1.044 -0.476 1.00 91.38 128 THR A CA 1
ATOM 1048 C C . THR A 1 128 ? 12.017 0.749 -1.509 1.00 91.38 128 THR A C 1
ATOM 1050 O O . THR A 1 128 ? 11.779 0.819 -2.710 1.00 91.38 128 THR A O 1
ATOM 1053 N N . HIS A 1 129 ? 13.205 0.353 -1.049 1.00 93.25 129 HIS A N 1
ATOM 1054 C CA . HIS A 1 129 ? 14.341 0.018 -1.904 1.00 93.25 129 HIS A CA 1
ATOM 1055 C C . HIS A 1 129 ? 14.096 -1.233 -2.768 1.00 93.25 129 HIS A C 1
ATOM 1057 O O . HIS A 1 129 ? 14.843 -1.481 -3.710 1.00 93.25 129 HIS A O 1
ATOM 1063 N N . LEU A 1 130 ? 13.053 -2.011 -2.456 1.00 95.19 130 LEU A N 1
ATOM 1064 C CA . LEU A 1 130 ? 12.601 -3.182 -3.207 1.00 95.19 130 LEU A CA 1
ATOM 1065 C C . LEU A 1 130 ? 11.425 -2.869 -4.145 1.00 95.19 130 LEU A C 1
ATOM 1067 O O . LEU A 1 130 ? 11.062 -3.716 -4.960 1.00 95.19 130 LEU A O 1
ATOM 1071 N N . TYR A 1 131 ? 10.810 -1.688 -4.034 1.00 94.94 131 TYR A N 1
ATOM 1072 C CA . TYR A 1 131 ? 9.674 -1.294 -4.865 1.00 94.94 131 TYR A CA 1
ATOM 1073 C C . TYR A 1 131 ? 10.115 -0.738 -6.221 1.00 94.94 131 TYR A C 1
ATOM 1075 O O . TYR A 1 131 ? 11.260 -0.323 -6.426 1.00 94.94 1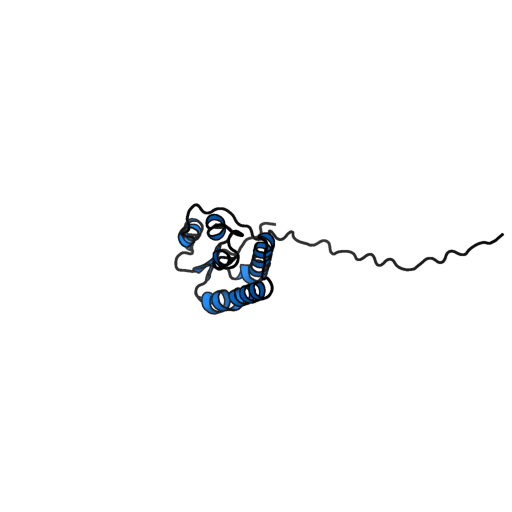31 TYR A O 1
ATOM 1083 N N . LYS A 1 132 ? 9.169 -0.723 -7.160 1.00 94.62 132 LYS A N 1
ATOM 1084 C CA . LYS A 1 132 ? 9.292 -0.115 -8.484 1.00 94.62 132 LYS A CA 1
ATOM 1085 C C . LYS A 1 132 ? 8.079 0.802 -8.735 1.00 94.62 132 LYS A C 1
ATOM 1087 O O . LYS A 1 132 ? 6.952 0.316 -8.640 1.00 94.62 132 LYS A O 1
ATOM 1092 N N . PRO A 1 133 ? 8.288 2.095 -9.045 1.00 89.94 133 PRO A N 1
ATOM 1093 C CA . PRO A 1 133 ? 9.540 2.813 -8.803 1.00 89.94 133 PRO A CA 1
ATOM 1094 C C . PRO A 1 133 ? 9.880 2.800 -7.297 1.00 89.94 133 PRO A C 1
ATOM 1096 O O . PRO A 1 133 ? 8.985 2.610 -6.466 1.00 89.94 133 PRO A O 1
ATOM 1099 N N . PRO A 1 134 ? 11.155 2.984 -6.913 1.00 83.06 134 PRO A N 1
ATOM 1100 C CA . PRO A 1 134 ? 11.463 3.265 -5.519 1.00 83.06 134 PRO A CA 1
ATOM 1101 C C . PRO A 1 134 ? 10.748 4.560 -5.116 1.00 83.06 134 PRO A C 1
ATOM 1103 O O . PRO A 1 134 ? 10.686 5.512 -5.896 1.00 83.06 134 PRO A O 1
ATOM 1106 N N . LYS A 1 135 ? 10.201 4.620 -3.898 1.00 71.62 135 LYS A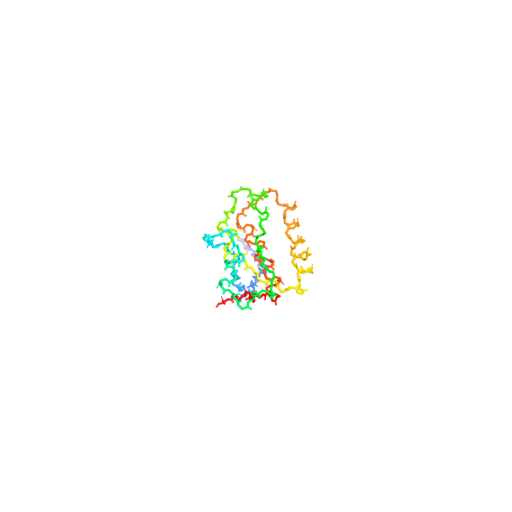 N 1
ATOM 1107 C CA . LYS A 1 135 ? 9.603 5.863 -3.398 1.00 71.62 135 LYS A CA 1
ATOM 1108 C C . LYS A 1 135 ? 10.729 6.856 -3.130 1.00 71.62 135 LYS A C 1
ATOM 1110 O O . LYS A 1 135 ? 11.447 6.729 -2.139 1.00 71.62 135 LYS A O 1
ATOM 1115 N N . GLU A 1 136 ? 10.898 7.824 -4.024 1.00 64.06 136 GLU A N 1
ATOM 1116 C CA . GLU A 1 136 ? 11.842 8.920 -3.832 1.00 64.06 136 GLU A CA 1
ATOM 1117 C C . GLU A 1 136 ? 11.292 9.879 -2.772 1.00 64.06 136 GLU A C 1
ATOM 1119 O O . GLU A 1 136 ? 10.381 10.670 -3.026 1.00 64.06 136 GLU A O 1
ATOM 1124 N N . TRP A 1 137 ? 11.850 9.836 -1.562 1.00 55.06 137 TRP A N 1
ATOM 1125 C CA . TRP A 1 137 ? 11.686 10.941 -0.625 1.00 55.06 137 TRP A CA 1
ATOM 1126 C C . TRP A 1 137 ? 12.558 12.093 -1.120 1.00 55.06 137 TRP A C 1
ATOM 1128 O O . TRP A 1 137 ? 13.755 12.135 -0.837 1.00 55.06 137 TRP A O 1
ATOM 1138 N N . LYS A 1 138 ? 11.976 13.010 -1.898 1.00 41.25 138 LYS A N 1
ATOM 1139 C CA . LYS A 1 138 ? 12.621 14.301 -2.150 1.00 41.25 138 LYS A CA 1
ATOM 1140 C C . LYS A 1 138 ? 12.733 15.015 -0.798 1.00 41.25 138 LYS A C 1
ATOM 1142 O O . LYS A 1 138 ? 11.709 15.321 -0.187 1.00 41.25 138 LYS A O 1
ATOM 1147 N N . LEU A 1 139 ? 13.971 15.124 -0.309 1.00 35.53 139 LEU A N 1
ATOM 1148 C CA . LEU A 1 139 ? 14.354 15.899 0.874 1.00 35.53 139 LEU A CA 1
ATOM 1149 C C . LEU A 1 139 ? 14.264 17.396 0.581 1.00 35.53 139 LEU A C 1
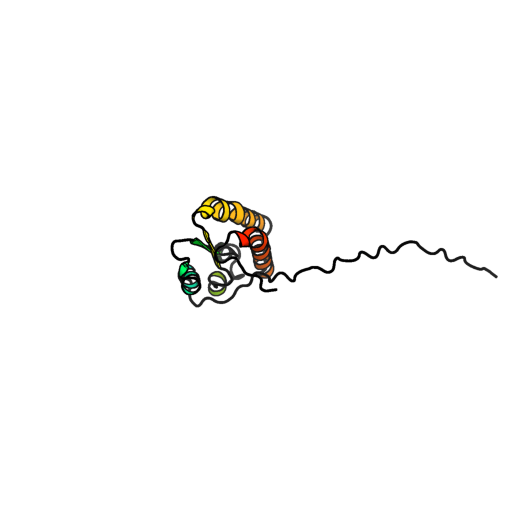ATOM 1151 O O . LEU A 1 139 ? 14.567 17.775 -0.573 1.00 35.53 139 LEU A O 1
#

Foldseek 3Di:
DDDDDDDPDDDPPPPPPPPDDPPQDFQDFDFDPDLPLVCQQCVVVVVCVPFFDKAFLLHPCCCVQPPPQADSGRRSHNSRIWTAGPVCCVPQVVHPSVVLVVVVVVVPSDDHNVRSRNSSSVSLVVCLVRIVVRPDPPD

pLDDT: mean 86.16, std 21.07, range [33.31, 98.56]

Secondary structure (DSSP, 8-state):
---PPPP-----------S-------------S-S-HHHHHHHH-GGGTTTEEEEESS-TTHHHHSTTSS-HHHHTSGGGEEEEEGGGIIIIIIIIIHHHHHHHHHH-SS--HHHHHHHHHHHHHHHGGGSBS------